Protein AF-A0A3A8WKF1-F1 (afdb_monomer_lite)

Structure (mmCIF, N/CA/C/O backbone):
data_AF-A0A3A8WKF1-F1
#
_entry.id   AF-A0A3A8WKF1-F1
#
loop_
_atom_site.group_PDB
_atom_site.id
_atom_site.type_symbol
_atom_site.label_atom_id
_atom_site.label_alt_id
_atom_site.label_comp_id
_atom_site.label_asym_id
_atom_site.label_entity_id
_atom_site.label_seq_id
_atom_site.pdbx_PDB_ins_code
_atom_site.Cartn_x
_atom_site.Cartn_y
_atom_site.Cartn_z
_atom_site.occupancy
_atom_site.B_iso_or_equiv
_atom_site.auth_seq_id
_atom_site.auth_comp_id
_atom_site.auth_asym_id
_atom_site.auth_atom_id
_atom_site.pdbx_PDB_model_num
ATOM 1 N N . MET A 1 1 ? 1.579 -0.088 7.117 1.00 52.94 1 MET A N 1
ATOM 2 C CA . MET A 1 1 ? 2.215 -1.428 7.096 1.00 52.94 1 MET A CA 1
ATOM 3 C C . MET A 1 1 ? 1.954 -2.276 8.344 1.00 52.94 1 MET A C 1
ATOM 5 O O . MET A 1 1 ? 1.573 -3.423 8.168 1.00 52.94 1 MET A O 1
ATOM 9 N N . GLN A 1 2 ? 2.142 -1.783 9.581 1.00 59.84 2 GLN A N 1
ATOM 10 C CA . GLN A 1 2 ? 2.034 -2.641 10.784 1.00 59.84 2 GLN A CA 1
ATOM 11 C C . GLN A 1 2 ? 0.601 -3.132 11.072 1.00 59.84 2 GLN A C 1
ATOM 13 O O . GLN A 1 2 ? 0.391 -4.339 11.152 1.00 59.84 2 GLN A O 1
ATOM 18 N N . PHE A 1 3 ? -0.402 -2.243 11.107 1.00 65.75 3 PHE A N 1
ATOM 19 C CA . PHE A 1 3 ? -1.800 -2.657 11.328 1.00 65.75 3 PHE A CA 1
ATOM 20 C C . PHE A 1 3 ? -2.337 -3.572 10.227 1.00 65.75 3 PHE A C 1
ATOM 22 O O . PHE A 1 3 ? -2.967 -4.582 10.516 1.00 65.75 3 PHE A O 1
ATOM 29 N N . GLN A 1 4 ? -2.023 -3.273 8.964 1.00 65.62 4 GLN A N 1
ATOM 30 C CA . GLN A 1 4 ? -2.450 -4.087 7.822 1.00 65.62 4 GLN A CA 1
ATOM 31 C C . GLN A 1 4 ? -1.959 -5.538 7.927 1.00 65.62 4 GLN A C 1
ATOM 33 O O . GLN A 1 4 ? -2.719 -6.452 7.626 1.00 65.62 4 GLN A O 1
ATOM 38 N N . ALA A 1 5 ? -0.720 -5.769 8.376 1.00 70.19 5 ALA A N 1
ATOM 39 C CA . ALA A 1 5 ? -0.186 -7.122 8.538 1.00 70.19 5 ALA A CA 1
ATOM 40 C C . ALA A 1 5 ? -0.919 -7.909 9.640 1.00 70.19 5 ALA A C 1
ATOM 42 O O . ALA A 1 5 ? -1.270 -9.068 9.428 1.00 70.19 5 ALA A O 1
ATOM 43 N N . VAL A 1 6 ? -1.195 -7.269 10.781 1.00 74.44 6 VAL A N 1
ATOM 44 C CA . VAL A 1 6 ? -1.929 -7.883 11.902 1.00 74.44 6 VAL A CA 1
ATOM 45 C C . VAL A 1 6 ? -3.372 -8.195 11.498 1.00 74.44 6 VAL A C 1
ATOM 47 O O . VAL A 1 6 ? -3.837 -9.316 11.683 1.00 74.44 6 VAL A O 1
ATOM 50 N N . ILE A 1 7 ? -4.057 -7.254 10.847 1.00 74.69 7 ILE A N 1
ATOM 51 C CA . ILE A 1 7 ? -5.434 -7.432 10.367 1.00 74.69 7 ILE A CA 1
ATOM 52 C C . ILE A 1 7 ? -5.514 -8.548 9.313 1.00 74.69 7 ILE A C 1
ATOM 54 O O . ILE A 1 7 ? -6.430 -9.365 9.352 1.00 74.69 7 ILE A O 1
ATOM 58 N N . LEU A 1 8 ? -4.530 -8.646 8.408 1.00 73.06 8 LEU A N 1
ATOM 59 C CA . LEU A 1 8 ? -4.456 -9.723 7.411 1.00 73.06 8 LEU A CA 1
ATOM 60 C C . LEU A 1 8 ? -4.362 -11.120 8.038 1.00 73.06 8 LEU A C 1
ATOM 62 O O . LEU A 1 8 ? -4.935 -12.067 7.491 1.00 73.06 8 LEU A O 1
ATOM 66 N N . LEU A 1 9 ? -3.665 -11.245 9.168 1.00 74.50 9 LEU A N 1
ATOM 67 C CA . LEU A 1 9 ? -3.592 -12.487 9.936 1.00 74.50 9 LEU A CA 1
ATOM 68 C C . LEU A 1 9 ? -4.922 -12.774 10.648 1.00 74.50 9 LEU A C 1
ATOM 70 O O . LEU A 1 9 ? -5.447 -13.878 10.530 1.00 74.50 9 LEU A O 1
ATOM 74 N N . LEU A 1 10 ? -5.496 -11.772 11.322 1.00 70.56 10 LEU A N 1
ATOM 75 C CA . LEU A 1 10 ? -6.734 -11.922 12.098 1.00 70.56 10 LEU A CA 1
ATOM 76 C C . LEU A 1 10 ? -7.966 -12.215 11.228 1.00 70.56 10 LEU A C 1
ATOM 78 O O . LEU A 1 10 ? -8.844 -12.955 11.658 1.00 70.56 10 LEU A O 1
ATOM 82 N N . MET A 1 11 ? -8.011 -11.721 9.985 1.00 74.62 11 MET A N 1
ATOM 83 C CA . MET A 1 11 ? -9.087 -12.010 9.023 1.00 74.62 11 MET A CA 1
ATOM 84 C C . MET A 1 11 ? -9.308 -13.502 8.734 1.00 74.62 11 MET A C 1
ATOM 86 O O . MET A 1 11 ? -10.388 -13.868 8.275 1.00 74.62 11 MET A O 1
ATOM 90 N N . HIS A 1 12 ? -8.290 -14.345 8.930 1.00 73.06 12 HIS A N 1
ATOM 91 C CA . HIS A 1 12 ? -8.357 -15.784 8.647 1.00 73.06 12 HIS A CA 1
ATOM 92 C C . HIS A 1 12 ? -8.718 -16.621 9.882 1.00 73.06 12 HIS A C 1
ATOM 94 O O . HIS A 1 12 ? -8.835 -17.839 9.771 1.00 73.06 12 HIS A O 1
ATOM 100 N N . ILE A 1 13 ? -8.875 -15.994 11.050 1.00 73.44 13 ILE A N 1
ATOM 101 C CA . ILE A 1 13 ? -9.319 -16.675 12.264 1.00 73.44 13 ILE A CA 1
ATOM 102 C C . ILE A 1 13 ? -10.851 -16.687 12.265 1.00 73.44 13 ILE A C 1
ATOM 104 O O . ILE A 1 13 ? -11.495 -15.638 12.186 1.00 73.44 13 ILE A O 1
ATOM 108 N N . ASP A 1 14 ? -11.437 -17.881 12.362 1.00 59.72 14 ASP A N 1
ATOM 109 C CA . ASP A 1 14 ? -12.887 -18.044 12.405 1.00 59.72 14 ASP A CA 1
ATOM 110 C C . ASP A 1 14 ? -13.483 -17.312 13.621 1.00 59.72 14 ASP A C 1
ATOM 112 O O . ASP A 1 14 ? -13.157 -17.610 14.769 1.00 59.72 14 ASP A O 1
ATOM 116 N N . ARG A 1 15 ? -14.397 -16.366 13.351 1.00 67.88 15 ARG A N 1
ATOM 117 C CA . ARG A 1 15 ? -15.179 -15.589 14.338 1.00 67.88 15 ARG A CA 1
ATOM 118 C C . ARG A 1 15 ? -14.370 -14.700 15.296 1.00 67.88 15 ARG A C 1
ATOM 120 O O . ARG A 1 15 ? -14.656 -14.649 16.490 1.00 67.88 15 ARG A O 1
ATOM 127 N N . VAL A 1 16 ? -13.410 -13.940 14.781 1.00 81.50 16 VAL A N 1
ATOM 128 C CA . VAL A 1 16 ? -12.814 -12.832 15.545 1.00 81.50 16 VAL A CA 1
ATOM 129 C C . VAL A 1 16 ? -13.826 -11.690 15.721 1.00 81.50 16 VAL A C 1
ATOM 131 O O . VAL A 1 16 ? -14.398 -11.219 14.738 1.00 81.50 16 VAL A O 1
ATOM 134 N N . SER A 1 17 ? -14.029 -11.243 16.966 1.00 85.00 17 SER A N 1
ATOM 135 C CA . SER A 1 17 ? -14.864 -10.076 17.281 1.00 85.00 17 SER A CA 1
ATOM 136 C C . SER A 1 17 ? -14.152 -8.761 16.968 1.00 85.00 17 SER A C 1
ATOM 138 O O . SER A 1 17 ? -12.920 -8.676 16.996 1.00 85.00 17 SER A O 1
ATOM 140 N 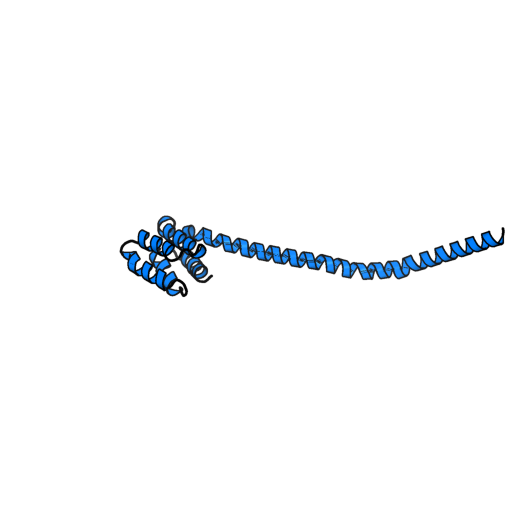N . GLN A 1 18 ? -14.934 -7.712 16.732 1.00 89.44 18 GLN A N 1
ATOM 141 C CA . GLN A 1 18 ? -14.433 -6.359 16.529 1.00 89.44 18 GLN A CA 1
ATOM 142 C C . GLN A 1 18 ? -13.556 -5.861 17.694 1.00 89.44 18 GLN A C 1
ATOM 144 O O . GLN A 1 18 ? -12.441 -5.388 17.471 1.00 89.44 18 GLN A O 1
ATOM 149 N N . GLU A 1 19 ? -13.999 -6.057 18.938 1.00 89.19 19 GLU A N 1
ATOM 150 C CA . GLU A 1 19 ? -13.237 -5.729 20.153 1.00 89.19 19 GLU A CA 1
ATOM 151 C C . GLU A 1 19 ? -11.876 -6.440 20.208 1.00 89.19 19 GLU A C 1
ATOM 153 O O . GLU A 1 19 ? -10.865 -5.863 20.617 1.00 89.19 19 GLU A O 1
ATOM 158 N N . THR A 1 20 ? -11.829 -7.701 19.763 1.00 88.44 20 THR A N 1
ATOM 159 C CA . THR A 1 20 ? -10.575 -8.456 19.705 1.00 88.44 20 THR A CA 1
ATOM 160 C C . THR A 1 20 ? -9.609 -7.755 18.757 1.00 88.44 20 THR A C 1
ATOM 162 O O . THR A 1 20 ? -8.492 -7.433 19.154 1.00 88.44 20 THR A O 1
ATOM 165 N N . ILE A 1 21 ? -10.033 -7.453 17.526 1.00 89.12 21 ILE A N 1
ATOM 166 C CA . ILE A 1 21 ? -9.179 -6.766 16.542 1.00 89.12 21 ILE A CA 1
ATOM 167 C C . ILE A 1 21 ? -8.702 -5.421 17.085 1.00 89.12 21 ILE A C 1
ATOM 169 O O . ILE A 1 21 ? -7.520 -5.112 16.951 1.00 89.12 21 ILE A O 1
ATOM 173 N N . LEU A 1 22 ? -9.578 -4.662 17.745 1.00 91.44 22 LEU A N 1
ATOM 174 C CA . LEU A 1 22 ? -9.233 -3.375 18.347 1.00 91.44 22 LEU A CA 1
ATOM 175 C C . LEU A 1 22 ? -8.129 -3.509 19.414 1.00 91.44 22 LEU A C 1
ATOM 177 O O . LEU A 1 22 ? -7.152 -2.760 19.392 1.00 91.44 22 LEU A O 1
ATOM 181 N N . ASN A 1 23 ? -8.219 -4.509 20.296 1.00 90.19 23 ASN A N 1
ATOM 182 C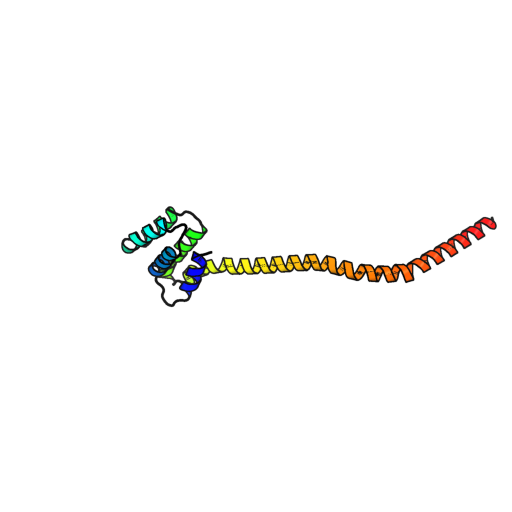 CA . ASN A 1 23 ? -7.180 -4.794 21.292 1.00 90.19 23 ASN A CA 1
ATOM 183 C C . ASN A 1 23 ? -5.845 -5.210 20.654 1.00 90.19 23 ASN A C 1
ATOM 185 O O . ASN A 1 23 ? -4.774 -4.782 21.092 1.00 90.19 23 ASN A O 1
ATOM 189 N N . TRP A 1 24 ? -5.891 -6.013 19.590 1.00 89.31 24 TRP A N 1
ATOM 190 C CA . TRP A 1 24 ? -4.696 -6.351 18.816 1.00 89.31 24 TRP A CA 1
ATOM 191 C C . TRP A 1 24 ? -4.103 -5.114 18.132 1.00 89.31 24 TRP A C 1
ATOM 193 O O . TRP A 1 24 ? -2.886 -4.940 18.129 1.00 89.31 24 TRP A O 1
ATOM 203 N N . MET A 1 25 ? -4.931 -4.213 17.602 1.00 89.56 25 MET A N 1
ATOM 204 C CA . MET A 1 25 ? -4.461 -2.938 17.061 1.00 89.56 25 MET A CA 1
ATOM 205 C C . MET A 1 25 ? -3.760 -2.107 18.138 1.00 89.56 25 MET A C 1
ATOM 207 O O . MET A 1 25 ? -2.666 -1.618 17.881 1.00 89.56 25 MET A O 1
ATOM 211 N N . LEU A 1 26 ? -4.310 -2.007 19.351 1.00 90.56 26 LEU A N 1
ATOM 212 C CA . LEU A 1 26 ? -3.651 -1.310 20.459 1.00 90.56 26 LEU A CA 1
ATOM 213 C C . LEU A 1 26 ? -2.281 -1.925 20.793 1.00 90.56 26 LEU A C 1
ATOM 215 O O . LEU A 1 26 ? -1.301 -1.195 20.906 1.00 90.56 26 LEU A O 1
ATOM 219 N N . MET A 1 27 ? -2.185 -3.257 20.875 1.00 86.62 27 MET A N 1
ATOM 220 C CA . MET A 1 27 ? -0.938 -3.964 21.212 1.00 86.62 27 MET A CA 1
ATOM 221 C C . MET A 1 27 ? 0.207 -3.689 20.224 1.00 86.62 27 MET A C 1
ATOM 223 O O . MET A 1 27 ? 1.370 -3.648 20.622 1.00 86.62 27 MET A O 1
ATOM 227 N N . PHE A 1 28 ? -0.110 -3.511 18.940 1.00 84.19 28 PHE A N 1
ATOM 228 C CA . PHE A 1 28 ? 0.880 -3.258 17.888 1.00 84.19 28 PHE A CA 1
ATOM 229 C C . PHE A 1 28 ? 0.976 -1.782 17.479 1.00 84.19 28 PHE A C 1
ATOM 231 O O . PHE A 1 28 ? 1.741 -1.446 16.571 1.00 84.19 28 PHE A O 1
ATOM 238 N N . SER A 1 29 ? 0.224 -0.892 18.128 1.00 86.62 29 SER A N 1
ATOM 239 C CA . SER A 1 29 ? 0.266 0.536 17.841 1.00 86.62 29 SER A CA 1
ATOM 240 C C . SER A 1 29 ? 1.482 1.196 18.480 1.00 86.62 29 SER A C 1
ATOM 242 O O . SER A 1 29 ? 1.797 0.961 19.640 1.00 86.62 29 SER A O 1
ATOM 244 N N . ARG A 1 30 ? 2.154 2.065 17.720 1.00 83.44 30 ARG A N 1
ATOM 245 C CA . ARG A 1 30 ? 3.171 2.997 18.244 1.00 83.44 30 ARG A CA 1
ATOM 246 C C . ARG A 1 30 ? 2.824 4.464 18.036 1.00 83.44 30 ARG A C 1
ATOM 248 O O . ARG A 1 30 ? 3.347 5.304 18.751 1.00 83.44 30 ARG A O 1
ATOM 255 N N . ILE A 1 31 ? 2.029 4.769 17.012 1.00 85.81 31 ILE A N 1
ATOM 256 C CA . ILE A 1 31 ? 1.717 6.149 16.612 1.00 85.81 31 ILE A CA 1
ATOM 257 C C . ILE A 1 31 ? 0.365 6.555 17.195 1.00 85.81 31 ILE A C 1
ATOM 259 O O . ILE A 1 31 ? 0.277 7.568 17.870 1.00 85.81 31 ILE A O 1
ATOM 263 N N . PHE A 1 32 ? -0.656 5.715 17.021 1.00 88.12 32 PHE A N 1
ATOM 264 C CA . PHE A 1 32 ? -2.024 5.975 17.481 1.00 88.12 32 PHE A CA 1
ATOM 265 C C . PHE A 1 32 ? -2.318 5.312 18.836 1.00 88.12 32 PHE A C 1
ATOM 267 O O . PHE A 1 32 ? -3.454 4.941 19.106 1.00 88.12 32 PHE A O 1
ATOM 274 N N . GLU A 1 33 ? -1.293 5.017 19.647 1.00 90.25 33 GLU A N 1
ATOM 275 C CA . GLU A 1 33 ? -1.461 4.243 20.889 1.00 90.25 33 GLU A CA 1
ATOM 276 C C . GLU A 1 33 ? -2.390 4.962 21.871 1.00 90.25 33 GLU A C 1
ATOM 278 O O . GLU A 1 33 ? -3.277 4.335 22.442 1.00 90.25 33 GLU A O 1
ATOM 283 N N . GLU A 1 34 ? -2.218 6.274 22.039 1.00 92.19 34 GLU A N 1
ATOM 284 C CA . GLU A 1 34 ? -3.023 7.076 22.963 1.0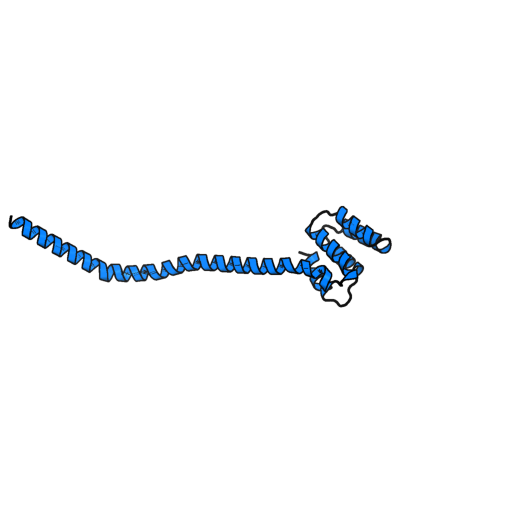0 92.19 34 GLU A CA 1
ATOM 285 C C . GLU A 1 34 ? -4.502 7.091 22.554 1.00 92.19 34 GLU A C 1
ATOM 287 O O . GLU A 1 34 ? -5.372 6.744 23.356 1.00 92.19 34 GLU A O 1
ATOM 292 N N . SER A 1 35 ? -4.774 7.396 21.286 1.00 92.31 35 SER A N 1
ATOM 293 C CA . SER A 1 35 ? -6.120 7.446 20.710 1.00 92.31 35 SER A CA 1
ATOM 294 C C . SER A 1 35 ? -6.797 6.067 20.742 1.00 92.31 35 SER A C 1
ATOM 296 O O . SER A 1 35 ? -7.940 5.944 21.185 1.00 92.31 35 SER A O 1
ATOM 298 N N . LEU A 1 36 ? -6.072 4.990 20.403 1.00 93.31 36 LEU A N 1
ATOM 299 C CA . LEU A 1 36 ? -6.578 3.614 20.518 1.00 93.31 36 LEU A CA 1
ATOM 300 C C . LEU A 1 36 ? -6.845 3.208 21.969 1.00 93.31 36 LEU A C 1
ATOM 302 O O . LEU A 1 36 ? -7.832 2.529 22.235 1.00 93.31 36 LEU A O 1
ATOM 306 N N . ARG A 1 37 ? -5.998 3.616 22.919 1.00 94.56 37 ARG A N 1
ATOM 307 C CA . ARG A 1 37 ? -6.181 3.301 24.341 1.00 94.56 37 ARG A CA 1
ATOM 308 C C . ARG A 1 37 ? -7.429 3.982 24.900 1.00 94.56 37 ARG A C 1
ATOM 310 O O . ARG A 1 37 ? -8.156 3.349 25.661 1.00 94.56 37 ARG A O 1
ATOM 317 N N . ARG A 1 38 ? -7.703 5.232 24.505 1.00 93.56 38 ARG A N 1
ATOM 318 C CA . ARG A 1 38 ? -8.968 5.915 24.829 1.00 93.56 38 ARG A CA 1
ATOM 319 C C . ARG A 1 38 ? -10.163 5.182 24.224 1.00 93.56 38 ARG A C 1
ATOM 321 O O . ARG A 1 38 ? -11.079 4.834 24.958 1.00 93.56 38 ARG A O 1
ATOM 328 N N . CYS A 1 39 ? -10.095 4.850 22.934 1.00 94.31 39 CYS A N 1
ATOM 329 C CA . CYS A 1 39 ? -11.150 4.105 22.249 1.00 94.31 39 CYS A CA 1
ATOM 330 C C . CYS A 1 39 ? -11.457 2.767 22.941 1.00 94.31 39 CYS A C 1
ATOM 332 O O . CYS A 1 39 ? -12.611 2.504 23.250 1.00 94.31 39 CYS A O 1
ATOM 334 N N . VAL A 1 40 ? -10.441 1.956 23.263 1.00 94.38 40 VAL A N 1
ATOM 335 C CA . VAL A 1 40 ? -10.609 0.664 23.961 1.00 94.38 40 VAL A CA 1
ATOM 336 C C . VAL A 1 40 ? -11.246 0.829 25.345 1.00 94.38 40 VAL A C 1
ATOM 338 O O . VAL A 1 40 ? -12.045 -0.013 25.743 1.00 94.38 40 VAL A O 1
ATOM 341 N N . ASN A 1 41 ? -10.925 1.901 26.074 1.00 94.25 41 ASN A N 1
ATOM 342 C CA . ASN A 1 41 ? -11.523 2.164 27.385 1.00 94.25 41 ASN A CA 1
ATOM 343 C C . ASN A 1 41 ? -13.008 2.550 27.292 1.00 94.25 41 ASN A C 1
ATOM 345 O O . ASN A 1 41 ? -13.792 2.140 28.147 1.00 94.25 41 ASN A O 1
ATOM 349 N N . ASP A 1 42 ? -13.388 3.315 26.267 1.00 93.25 42 ASP A N 1
ATOM 350 C CA . ASP A 1 42 ? -14.766 3.783 26.064 1.00 93.25 42 ASP A CA 1
ATOM 351 C C . ASP A 1 42 ? -15.636 2.760 25.308 1.00 93.25 42 ASP A C 1
ATOM 353 O O . ASP A 1 42 ? -16.866 2.802 25.385 1.00 93.25 42 ASP A O 1
ATOM 357 N N . TYR A 1 43 ? -15.002 1.802 24.625 1.00 93.12 43 TYR A N 1
ATOM 358 C CA . TYR A 1 43 ? -15.641 0.777 23.798 1.00 93.12 43 TYR A CA 1
ATOM 359 C C . TYR A 1 43 ? -16.760 -0.016 24.504 1.00 93.12 43 TYR A C 1
ATOM 361 O O . TYR A 1 43 ? -17.808 -0.214 23.889 1.00 93.12 43 TYR A O 1
ATOM 369 N N . PRO A 1 44 ? -16.622 -0.451 25.778 1.00 91.50 44 PRO A N 1
ATOM 370 C CA . PRO A 1 44 ? -17.676 -1.203 26.465 1.00 91.50 44 PRO A CA 1
ATOM 371 C C . PRO A 1 44 ? -18.931 -0.379 26.781 1.00 91.50 44 PRO A C 1
ATOM 373 O O . PRO A 1 44 ? -19.975 -0.960 27.073 1.00 91.50 44 PRO A O 1
ATOM 376 N N . MET A 1 45 ? -18.825 0.955 26.784 1.00 90.56 45 MET A N 1
ATOM 377 C CA . MET A 1 45 ? -19.945 1.856 27.073 1.00 90.56 45 MET A CA 1
ATOM 378 C C . MET A 1 45 ? -20.750 2.148 25.811 1.00 90.56 45 MET A C 1
ATOM 380 O O . MET A 1 45 ? -21.976 2.061 25.829 1.00 90.56 45 MET A O 1
ATOM 384 N N . ASP A 1 46 ? -20.053 2.491 24.727 1.00 90.94 46 ASP A N 1
ATOM 385 C CA . ASP A 1 46 ? -20.649 2.753 23.421 1.00 90.94 46 ASP A CA 1
ATOM 386 C C . ASP A 1 46 ? -19.615 2.497 22.316 1.00 90.94 46 ASP A C 1
ATOM 388 O O . ASP A 1 46 ? -18.736 3.322 22.057 1.00 90.94 46 ASP A O 1
ATOM 392 N N . ALA A 1 47 ? -19.717 1.331 21.676 1.00 89.94 47 ALA A N 1
ATOM 393 C CA . ALA A 1 47 ? -18.773 0.899 20.653 1.00 89.94 47 ALA A CA 1
ATOM 394 C C . ALA A 1 47 ? -18.818 1.776 19.392 1.00 89.94 47 ALA A C 1
ATOM 396 O O . ALA A 1 47 ? -17.771 2.027 18.801 1.00 89.94 47 ALA A O 1
ATOM 397 N N . GLU A 1 48 ? -19.999 2.247 18.978 1.00 90.06 48 GLU A N 1
ATOM 398 C CA . GLU A 1 48 ? -20.156 3.064 17.767 1.00 90.06 48 GLU A CA 1
ATOM 399 C C . GLU A 1 48 ? -19.556 4.454 18.009 1.00 90.06 48 GLU A C 1
ATOM 401 O O . GLU A 1 48 ? -18.617 4.855 17.320 1.00 90.06 48 GLU A O 1
ATOM 406 N N . ALA A 1 49 ? -19.956 5.116 19.101 1.00 91.50 49 ALA A N 1
ATOM 407 C CA . ALA A 1 49 ? -19.427 6.433 19.448 1.00 91.50 49 ALA A CA 1
ATOM 408 C C . ALA A 1 49 ? -17.928 6.422 19.803 1.00 91.50 49 ALA A C 1
ATOM 410 O O . ALA A 1 49 ? -17.248 7.442 19.660 1.00 91.50 49 ALA A O 1
ATOM 411 N N . ALA A 1 50 ? -17.386 5.316 20.324 1.00 93.50 50 ALA A N 1
ATOM 412 C CA . ALA A 1 50 ? -15.952 5.196 20.602 1.00 93.50 50 ALA A CA 1
ATOM 413 C C . ALA A 1 50 ? -15.111 5.129 19.316 1.00 93.50 50 ALA A C 1
ATOM 415 O O . ALA A 1 50 ? -13.999 5.659 19.285 1.00 93.50 50 ALA A O 1
ATOM 416 N N . LEU A 1 51 ? -15.619 4.491 18.260 1.00 92.81 51 LEU A N 1
ATOM 417 C CA . LEU A 1 51 ? -14.909 4.366 16.982 1.00 92.81 51 LEU A CA 1
ATOM 418 C C . LEU A 1 51 ? -15.051 5.619 16.127 1.00 92.81 51 LEU A C 1
ATOM 420 O O . LEU A 1 51 ? -14.071 6.024 15.507 1.00 92.81 51 LEU A O 1
ATOM 424 N N . ASP A 1 52 ? -16.221 6.257 16.148 1.00 93.06 52 ASP A N 1
ATOM 425 C CA . ASP A 1 52 ? -16.424 7.540 15.475 1.00 93.06 52 ASP A CA 1
ATOM 426 C C . ASP A 1 52 ? -15.473 8.596 16.051 1.00 93.06 52 ASP A C 1
ATOM 428 O O . ASP A 1 52 ? -14.723 9.232 15.311 1.00 93.06 52 ASP A O 1
ATOM 432 N N . ARG A 1 53 ? -15.379 8.686 17.386 1.00 93.44 53 ARG A N 1
ATOM 433 C CA . ARG A 1 53 ? -14.401 9.562 18.053 1.00 93.44 53 ARG A CA 1
ATOM 434 C C . ARG A 1 53 ? -12.955 9.210 17.720 1.00 93.44 53 ARG A C 1
ATOM 436 O O . ARG A 1 53 ? -12.138 10.107 17.567 1.00 93.44 53 ARG A O 1
ATOM 443 N N . LEU A 1 54 ? -12.624 7.926 17.568 1.00 93.94 54 LEU A N 1
ATOM 444 C CA . LEU A 1 54 ? -11.282 7.508 17.149 1.00 93.94 54 LEU A CA 1
ATOM 445 C C . LEU A 1 54 ? -10.940 8.002 15.733 1.00 93.94 54 LEU A C 1
ATOM 447 O O . LEU A 1 54 ? -9.787 8.338 15.467 1.00 93.94 54 LEU A O 1
ATOM 451 N N . MET A 1 55 ? -11.920 8.044 14.828 1.00 93.50 55 MET A N 1
ATOM 452 C CA . MET A 1 55 ? -11.746 8.586 13.477 1.00 93.50 55 MET A CA 1
ATOM 453 C C . MET A 1 55 ? -11.644 10.115 13.468 1.00 93.50 55 MET A C 1
ATOM 455 O O . MET A 1 55 ? -10.910 10.664 12.647 1.00 93.50 55 MET A O 1
ATOM 459 N N . GLU A 1 56 ? -12.354 10.795 14.370 1.00 93.12 56 GLU A N 1
ATOM 460 C CA . GLU A 1 56 ? -12.269 12.250 14.553 1.00 93.12 56 GLU A CA 1
ATOM 461 C C . GLU A 1 56 ? -10.929 12.682 15.166 1.00 93.12 56 GLU A C 1
ATOM 463 O O . GLU A 1 56 ? -10.320 13.643 14.693 1.00 93.12 56 GLU A O 1
ATOM 468 N N . ASP A 1 57 ? -10.455 11.952 16.181 1.00 92.19 57 ASP A N 1
ATOM 469 C CA . ASP A 1 57 ? -9.165 12.179 16.843 1.00 92.19 57 ASP A CA 1
ATOM 470 C C . ASP A 1 57 ? -7.991 11.983 15.868 1.00 92.19 57 ASP A C 1
ATOM 472 O O . ASP A 1 57 ? -6.991 12.698 15.941 1.00 92.19 57 ASP A O 1
ATOM 476 N N . GLU A 1 58 ? -8.110 11.022 14.945 1.00 91.06 58 GLU A N 1
ATOM 477 C CA . GLU A 1 58 ? -7.055 10.644 14.003 1.00 91.06 58 GLU A CA 1
ATOM 478 C C . GLU A 1 58 ? -7.550 10.702 12.545 1.00 91.06 58 GLU A C 1
ATOM 480 O O . GLU A 1 58 ? -7.837 9.662 11.939 1.00 91.06 58 GLU A O 1
ATOM 485 N N . PRO A 1 59 ? -7.584 11.896 11.914 1.00 87.44 59 PRO A N 1
ATOM 486 C CA . PRO A 1 59 ? -8.109 12.102 10.558 1.00 87.44 59 PRO A CA 1
ATOM 487 C C . PRO A 1 59 ? -7.143 11.633 9.450 1.00 87.44 59 PRO A C 1
ATOM 489 O O . PRO A 1 59 ? -7.093 12.192 8.351 1.00 87.44 59 PRO A O 1
ATOM 492 N N . PHE A 1 60 ? -6.321 10.621 9.728 1.00 87.19 60 PHE A N 1
ATOM 493 C CA . PHE A 1 60 ? -5.406 10.039 8.757 1.00 87.19 60 PHE A CA 1
ATOM 494 C C . PHE A 1 60 ? -6.134 8.987 7.920 1.00 87.19 60 PHE A C 1
ATOM 496 O O . PHE A 1 60 ? -6.376 7.874 8.379 1.00 87.19 60 PHE A O 1
ATOM 503 N N . GLU A 1 61 ? -6.417 9.315 6.660 1.00 83.31 61 GLU A N 1
ATOM 504 C CA . GLU A 1 61 ? -7.268 8.520 5.765 1.00 83.31 61 GLU A CA 1
ATOM 505 C C . GLU A 1 61 ? -6.962 7.000 5.739 1.00 83.31 61 GLU A C 1
ATOM 507 O O . GLU A 1 61 ? -7.899 6.205 5.851 1.00 83.31 61 GLU A O 1
ATOM 512 N N . PRO A 1 62 ? -5.697 6.528 5.676 1.00 83.00 62 PRO A N 1
ATOM 513 C CA . PRO A 1 62 ? -5.410 5.092 5.739 1.00 83.00 62 PRO A CA 1
ATOM 514 C C . PRO A 1 62 ? -5.788 4.422 7.068 1.00 83.00 62 PRO A C 1
ATOM 516 O O . PRO A 1 62 ? -6.080 3.228 7.081 1.00 83.00 62 PRO A O 1
ATOM 519 N N . PHE A 1 63 ? -5.745 5.155 8.182 1.00 87.06 63 PHE A N 1
ATOM 520 C CA . PHE A 1 63 ? -6.176 4.669 9.492 1.00 87.06 63 PHE A CA 1
ATOM 521 C C . PHE A 1 63 ? -7.701 4.689 9.599 1.00 87.06 63 PHE A C 1
ATOM 523 O O . PHE A 1 63 ? -8.291 3.670 9.947 1.00 87.06 63 PHE A O 1
ATOM 530 N N . THR A 1 64 ? -8.342 5.781 9.185 1.00 88.62 64 THR A N 1
ATOM 531 C CA . THR A 1 64 ? -9.804 5.909 9.154 1.00 88.62 64 THR A CA 1
ATOM 532 C C . THR A 1 64 ? -10.459 4.769 8.367 1.00 88.62 64 THR A C 1
ATOM 534 O O . THR A 1 64 ? -11.335 4.090 8.893 1.00 88.62 64 THR A O 1
ATOM 537 N N . ARG A 1 65 ? -9.944 4.431 7.175 1.00 87.12 65 ARG A N 1
ATOM 538 C CA . ARG A 1 65 ? -10.431 3.288 6.371 1.00 87.12 65 ARG A CA 1
ATOM 539 C C . ARG A 1 65 ? -10.338 1.939 7.095 1.00 87.12 65 ARG A C 1
ATOM 541 O O . ARG A 1 65 ? -11.154 1.042 6.865 1.00 87.12 65 ARG A O 1
ATOM 548 N N . ILE A 1 66 ? -9.328 1.758 7.949 1.00 88.62 66 ILE A N 1
ATOM 549 C CA . ILE A 1 66 ? -9.191 0.55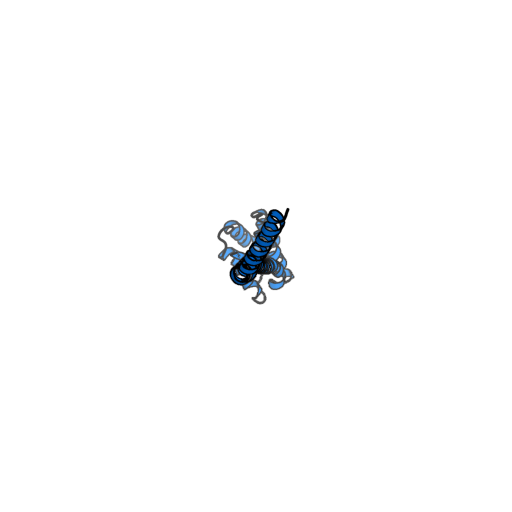0 8.775 1.00 88.62 66 ILE A CA 1
ATOM 550 C C . ILE A 1 66 ? -10.292 0.516 9.838 1.00 88.62 66 ILE A C 1
ATOM 552 O O . ILE A 1 66 ? -10.888 -0.541 10.038 1.00 88.62 66 ILE A O 1
ATOM 556 N N . ILE A 1 67 ? -10.575 1.645 10.491 1.00 90.81 67 ILE A N 1
ATOM 557 C CA . ILE A 1 67 ?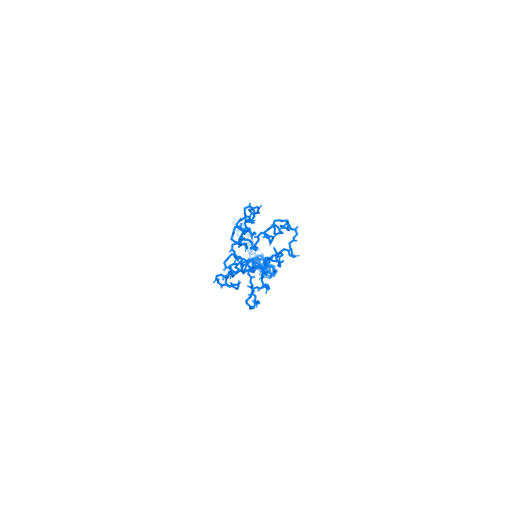 -11.624 1.747 11.514 1.00 90.81 67 ILE A CA 1
ATOM 558 C C . ILE A 1 67 ? -13.021 1.579 10.900 1.00 90.81 67 ILE A C 1
ATOM 560 O O . ILE A 1 67 ? -13.828 0.822 11.428 1.00 90.81 67 ILE A O 1
ATOM 564 N N . GLU A 1 68 ? -13.281 2.144 9.723 1.00 89.38 68 GLU A N 1
ATOM 565 C CA . GLU A 1 68 ? -14.520 1.902 8.968 1.00 89.38 68 GLU A CA 1
ATOM 566 C C . GLU A 1 68 ? -14.706 0.414 8.637 1.00 89.38 68 GLU A C 1
ATOM 568 O O . GLU A 1 68 ? -15.780 -0.160 8.826 1.00 89.38 68 GLU A O 1
ATOM 573 N N . SER A 1 69 ? -13.632 -0.248 8.193 1.00 88.81 69 SER A N 1
ATOM 574 C CA . SER A 1 69 ? -13.645 -1.697 7.956 1.00 88.81 69 SER A CA 1
ATOM 575 C C . SER A 1 69 ? -13.889 -2.474 9.257 1.00 88.81 69 SER A C 1
ATOM 577 O O . SER A 1 69 ? -14.572 -3.496 9.253 1.00 88.81 69 SER A O 1
ATOM 579 N N . LEU A 1 70 ? -13.373 -1.983 10.385 1.00 89.94 70 LEU A N 1
ATOM 580 C CA . LEU A 1 70 ? -13.591 -2.570 11.702 1.00 89.94 70 LEU A CA 1
ATOM 581 C C . LEU A 1 70 ? -15.061 -2.457 12.140 1.00 89.94 70 LEU A C 1
ATOM 583 O O . LEU A 1 70 ? -15.606 -3.445 12.619 1.00 89.94 70 LEU A O 1
ATOM 587 N N . ILE A 1 71 ? -15.731 -1.326 11.899 1.00 89.75 71 ILE A N 1
ATOM 588 C CA . ILE A 1 71 ? -17.172 -1.138 12.172 1.00 89.75 71 ILE A CA 1
ATOM 589 C C . ILE A 1 71 ? -18.027 -2.132 11.366 1.00 89.75 71 ILE A C 1
ATOM 591 O O . ILE A 1 71 ? -19.021 -2.673 11.852 1.00 89.75 71 ILE A O 1
ATOM 595 N N . MET A 1 72 ? -17.633 -2.430 10.126 1.00 87.00 72 MET A N 1
ATOM 596 C CA . MET A 1 72 ? -18.344 -3.401 9.285 1.00 87.00 72 MET A CA 1
ATOM 597 C C . MET A 1 72 ? -18.110 -4.859 9.719 1.00 87.00 72 MET A C 1
ATOM 599 O O . MET A 1 72 ? -18.880 -5.745 9.332 1.00 87.00 72 MET A O 1
ATOM 603 N N . CYS A 1 73 ? -17.074 -5.126 10.524 1.00 86.88 73 CYS A N 1
ATOM 604 C CA . CYS A 1 73 ? -16.654 -6.468 10.933 1.00 86.88 73 CYS A CA 1
ATOM 605 C C . CYS A 1 73 ? -17.773 -7.252 11.629 1.00 86.88 73 CYS A C 1
ATOM 607 O O . CYS A 1 73 ? -18.010 -8.405 11.268 1.00 86.88 73 CYS A O 1
ATOM 609 N N . ASP A 1 74 ? -18.517 -6.625 12.542 1.00 81.50 74 ASP A N 1
ATOM 610 C CA . ASP A 1 74 ? -19.603 -7.291 13.274 1.00 81.50 74 ASP A CA 1
ATOM 611 C C . ASP A 1 74 ? -20.795 -7.666 12.376 1.00 81.50 74 ASP A C 1
ATOM 613 O O . ASP A 1 74 ? -21.508 -8.633 12.648 1.00 81.50 74 ASP A O 1
ATOM 617 N N . ARG A 1 75 ? -21.000 -6.949 11.261 1.00 82.94 75 ARG A N 1
ATOM 618 C CA . ARG A 1 75 ? -22.124 -7.189 10.337 1.00 82.94 75 ARG A CA 1
ATOM 619 C C . ARG A 1 75 ? -21.818 -8.255 9.290 1.00 82.94 75 ARG A C 1
ATOM 621 O O . ARG A 1 75 ? -22.675 -9.081 8.985 1.00 82.94 75 ARG A O 1
ATOM 628 N N . VAL A 1 76 ? -20.625 -8.212 8.690 1.00 83.31 76 VAL A N 1
ATOM 629 C CA . VAL A 1 76 ? -20.275 -9.057 7.527 1.00 83.31 76 VAL A CA 1
ATOM 630 C C . VAL A 1 76 ? -19.151 -10.062 7.799 1.00 83.31 76 VAL A C 1
ATOM 632 O O . VAL A 1 76 ? -18.862 -10.899 6.939 1.00 83.31 76 VAL A O 1
ATOM 635 N N . GLY A 1 77 ? -18.542 -10.006 8.985 1.00 82.94 77 GLY A N 1
ATOM 636 C CA . GLY A 1 77 ? -17.371 -10.783 9.379 1.00 82.94 77 GLY A CA 1
ATOM 637 C C . GLY A 1 77 ? -16.054 -10.164 8.900 1.00 82.94 77 GLY A C 1
ATOM 638 O O . GLY A 1 77 ? -15.989 -9.550 7.831 1.00 82.94 77 GLY A O 1
ATOM 639 N N . ALA A 1 78 ? -14.979 -10.388 9.666 1.00 84.25 78 ALA A N 1
ATOM 640 C CA . ALA A 1 78 ? -13.652 -9.813 9.420 1.00 84.25 78 ALA A CA 1
ATOM 641 C C . ALA A 1 78 ? -13.152 -10.029 7.980 1.00 84.25 78 ALA A C 1
ATOM 643 O O . ALA A 1 78 ? -12.690 -9.091 7.334 1.00 84.25 78 ALA A O 1
ATOM 644 N N . LEU A 1 79 ? -13.304 -11.242 7.437 1.00 80.44 79 LEU A N 1
ATOM 645 C CA . LEU A 1 79 ? -12.834 -11.580 6.091 1.00 80.44 79 LEU A CA 1
ATOM 646 C C . LEU A 1 79 ? -13.463 -10.708 4.991 1.00 80.44 79 LEU A C 1
ATOM 648 O O . LEU A 1 79 ? -12.782 -10.331 4.038 1.00 80.44 79 LEU A O 1
ATOM 652 N N . ARG A 1 80 ? -14.762 -10.402 5.101 1.00 80.19 80 ARG A N 1
ATOM 653 C CA . ARG A 1 80 ? -15.465 -9.567 4.115 1.00 80.19 80 ARG A CA 1
ATOM 654 C C . ARG A 1 80 ? -15.233 -8.087 4.381 1.00 80.19 80 ARG A C 1
ATOM 656 O O . ARG A 1 80 ? -15.001 -7.346 3.433 1.00 80.19 80 ARG A O 1
ATOM 663 N N . ALA A 1 81 ? -15.251 -7.684 5.649 1.00 84.62 81 ALA A N 1
ATOM 664 C CA . ALA A 1 81 ? -15.115 -6.290 6.050 1.00 84.62 81 ALA A CA 1
ATOM 665 C C . ALA A 1 81 ? -13.748 -5.705 5.661 1.00 84.62 81 ALA A C 1
ATOM 667 O O . ALA A 1 81 ? -13.666 -4.620 5.099 1.00 84.62 81 ALA A O 1
ATOM 668 N N . PHE A 1 82 ? -12.677 -6.473 5.858 1.00 82.12 82 PHE A N 1
ATOM 669 C CA . PHE A 1 82 ? -11.311 -6.057 5.540 1.00 82.12 82 PHE A CA 1
ATOM 670 C C . PHE A 1 82 ? -10.835 -6.522 4.148 1.00 82.12 82 PHE A C 1
ATOM 672 O O . PHE A 1 82 ? -9.685 -6.287 3.769 1.00 82.12 82 PHE A O 1
ATOM 679 N N . GLY A 1 83 ? -11.706 -7.150 3.347 1.00 75.00 83 GLY A N 1
ATOM 680 C CA . GLY A 1 83 ? -11.374 -7.637 2.003 1.00 75.00 83 GLY A CA 1
ATOM 681 C C . GLY A 1 83 ? -10.934 -6.528 1.037 1.00 75.00 83 GLY A C 1
ATOM 682 O O . GLY A 1 83 ? -10.053 -6.757 0.208 1.00 75.00 83 GLY A O 1
ATOM 683 N N . GLY A 1 84 ? -11.474 -5.312 1.192 1.00 67.56 84 GLY A N 1
ATOM 684 C CA . GLY A 1 84 ? -11.103 -4.136 0.394 1.00 67.56 84 GLY A CA 1
ATOM 685 C C . GLY A 1 84 ? -9.662 -3.663 0.620 1.00 67.56 84 GLY A C 1
ATOM 686 O O . GLY A 1 84 ? -8.990 -3.283 -0.335 1.00 67.56 84 GLY A O 1
ATOM 687 N N . LEU A 1 85 ? -9.128 -3.806 1.842 1.00 66.69 85 LEU A N 1
ATOM 688 C CA . LEU A 1 85 ? -7.727 -3.473 2.158 1.00 66.69 85 LEU A CA 1
ATOM 689 C C . LEU A 1 85 ? -6.719 -4.356 1.401 1.00 66.69 85 LEU A C 1
ATOM 691 O O . LEU A 1 85 ? -5.544 -4.013 1.285 1.00 66.69 85 LEU A O 1
ATOM 695 N N . LYS A 1 86 ? -7.157 -5.514 0.891 1.00 56.41 86 LYS A N 1
ATOM 696 C CA . LYS A 1 86 ? -6.323 -6.444 0.117 1.00 56.41 86 LYS A CA 1
ATOM 697 C C . LYS A 1 86 ? -6.062 -5.938 -1.308 1.00 56.41 86 LYS A C 1
ATOM 699 O O . LYS A 1 86 ? -5.057 -6.335 -1.901 1.00 56.41 86 LYS A O 1
ATOM 704 N N . SER A 1 87 ? -6.928 -5.066 -1.836 1.00 54.53 87 SER A N 1
ATOM 705 C CA . SER A 1 87 ? -6.858 -4.571 -3.218 1.00 54.53 87 SER A CA 1
ATOM 706 C C . SER A 1 87 ? -5.618 -3.708 -3.478 1.00 54.53 87 SER A C 1
ATOM 708 O O . SER A 1 87 ? -5.038 -3.794 -4.557 1.00 54.53 87 SER A O 1
ATOM 710 N N . ASP A 1 88 ? -5.121 -2.986 -2.469 1.00 55.28 88 ASP A N 1
ATOM 711 C CA . ASP A 1 88 ? -3.887 -2.192 -2.586 1.00 55.28 88 ASP A CA 1
ATOM 712 C C . ASP A 1 88 ? -2.640 -3.070 -2.803 1.00 55.28 88 ASP A C 1
ATOM 714 O O . ASP A 1 88 ? -1.662 -2.653 -3.426 1.00 55.28 88 ASP A O 1
ATOM 718 N N . ARG A 1 89 ? -2.660 -4.323 -2.325 1.00 56.09 89 ARG A N 1
ATOM 719 C CA . ARG A 1 89 ? -1.512 -5.236 -2.437 1.00 56.09 89 ARG A CA 1
ATOM 720 C C . ARG A 1 89 ? -1.380 -5.854 -3.827 1.00 56.09 89 ARG A C 1
ATOM 722 O O . ARG A 1 89 ? -0.256 -6.127 -4.245 1.00 56.09 89 ARG A O 1
ATOM 729 N N . ILE A 1 90 ? -2.498 -6.102 -4.511 1.00 57.47 90 ILE A N 1
ATOM 730 C CA . ILE A 1 90 ? -2.488 -6.659 -5.873 1.00 57.47 90 ILE A CA 1
ATOM 731 C C . ILE A 1 90 ? -1.955 -5.603 -6.843 1.00 57.47 90 ILE A C 1
ATOM 733 O O . ILE A 1 90 ? -1.002 -5.895 -7.560 1.00 57.47 90 ILE A O 1
ATOM 737 N N . ASN A 1 91 ? -2.442 -4.363 -6.746 1.00 56.31 91 ASN A N 1
ATOM 738 C CA . ASN A 1 91 ? -1.952 -3.249 -7.561 1.00 56.31 91 ASN A CA 1
ATOM 739 C C . ASN A 1 91 ? -0.446 -3.015 -7.368 1.00 56.31 91 ASN A C 1
ATOM 741 O O . ASN A 1 91 ? 0.281 -2.934 -8.346 1.00 56.31 91 ASN A O 1
ATOM 745 N N . TYR A 1 92 ? 0.070 -3.047 -6.132 1.00 59.91 92 TYR A N 1
ATOM 746 C CA . TYR A 1 92 ? 1.514 -2.891 -5.903 1.00 59.91 92 TYR A CA 1
ATOM 747 C C . TYR A 1 92 ? 2.351 -4.025 -6.526 1.00 59.91 92 TYR A C 1
ATOM 749 O O . TYR A 1 92 ? 3.467 -3.804 -6.994 1.00 59.91 92 TYR A O 1
ATOM 757 N N . GLN A 1 93 ? 1.845 -5.264 -6.534 1.00 64.06 93 GLN A N 1
ATOM 758 C CA . GLN A 1 93 ? 2.531 -6.375 -7.203 1.00 64.06 93 GLN A CA 1
ATOM 759 C C . GLN A 1 93 ? 2.487 -6.248 -8.728 1.00 64.06 93 GLN A C 1
ATOM 761 O O . GLN A 1 93 ? 3.460 -6.621 -9.384 1.00 64.06 93 GLN A O 1
ATOM 766 N N . GLU A 1 94 ? 1.389 -5.738 -9.279 1.00 67.75 94 GLU A N 1
ATOM 767 C CA . GLU A 1 94 ? 1.247 -5.458 -10.708 1.00 67.75 94 GLU A CA 1
ATOM 768 C C . GLU A 1 94 ? 2.133 -4.287 -11.143 1.00 67.75 94 GLU A C 1
ATOM 770 O O . GLU A 1 94 ? 2.874 -4.438 -12.111 1.00 67.75 94 GLU A O 1
ATOM 775 N N . ASP A 1 95 ? 2.200 -3.207 -10.363 1.00 72.44 95 ASP A N 1
ATOM 776 C CA . ASP A 1 95 ? 3.102 -2.075 -10.596 1.00 72.44 95 ASP A CA 1
ATOM 777 C C . ASP A 1 95 ? 4.568 -2.526 -10.633 1.00 72.44 95 ASP A C 1
ATOM 779 O O . ASP A 1 95 ? 5.320 -2.152 -11.531 1.00 72.44 95 ASP A O 1
ATOM 783 N N . ARG A 1 96 ? 4.983 -3.407 -9.708 1.00 70.50 96 ARG A N 1
ATOM 784 C CA . ARG A 1 96 ? 6.349 -3.966 -9.705 1.00 70.50 96 ARG A CA 1
ATOM 785 C C . ARG A 1 96 ? 6.630 -4.882 -10.895 1.00 70.50 96 ARG A C 1
ATOM 787 O O . ARG A 1 96 ? 7.778 -4.966 -11.333 1.00 70.50 96 ARG A O 1
ATOM 794 N N . LYS A 1 97 ? 5.623 -5.600 -11.403 1.00 79.06 97 LYS A N 1
ATOM 795 C CA . LYS A 1 97 ? 5.762 -6.409 -12.625 1.00 79.06 97 LYS A CA 1
ATOM 796 C C . LYS A 1 97 ? 5.895 -5.512 -13.850 1.00 79.06 97 LYS A C 1
ATOM 798 O O . LYS A 1 97 ? 6.817 -5.721 -14.629 1.00 79.06 97 LYS A O 1
ATOM 803 N N . LEU A 1 98 ? 5.056 -4.484 -13.952 1.00 75.50 98 LEU A N 1
ATOM 804 C CA . LEU A 1 98 ? 5.093 -3.496 -15.026 1.00 75.50 98 LEU A CA 1
ATOM 805 C C . LEU A 1 98 ? 6.434 -2.747 -15.050 1.00 75.50 98 LEU A C 1
ATOM 807 O O . LEU A 1 98 ? 7.062 -2.612 -16.095 1.00 75.50 98 LEU A O 1
ATOM 811 N N . GLU A 1 99 ? 6.926 -2.315 -13.886 1.00 75.31 99 GLU A N 1
ATOM 812 C CA . GLU A 1 99 ? 8.227 -1.654 -13.757 1.00 75.31 99 GLU A CA 1
ATOM 813 C C . GLU A 1 99 ? 9.371 -2.579 -14.206 1.00 75.31 99 GLU A C 1
ATOM 815 O O . GLU A 1 99 ? 10.276 -2.152 -14.926 1.00 75.31 99 GLU A O 1
ATOM 820 N N . ASN A 1 100 ? 9.310 -3.866 -13.843 1.00 77.75 100 ASN A N 1
ATOM 821 C CA . ASN A 1 100 ? 10.272 -4.865 -14.306 1.00 77.75 100 ASN A CA 1
ATOM 822 C C . ASN A 1 100 ? 10.211 -5.079 -15.825 1.00 77.75 100 ASN A C 1
ATOM 824 O O . ASN A 1 100 ? 11.264 -5.138 -16.456 1.00 77.75 100 ASN A O 1
ATOM 828 N N . GLU A 1 101 ? 9.021 -5.164 -16.420 1.00 82.62 101 GLU A N 1
ATOM 829 C CA . GLU A 1 101 ? 8.850 -5.299 -17.872 1.00 82.62 101 GLU A CA 1
ATOM 830 C C . GLU A 1 101 ? 9.420 -4.083 -18.618 1.00 82.62 101 GLU A C 1
ATOM 832 O O . GLU A 1 101 ? 10.233 -4.248 -19.528 1.00 82.62 101 GLU A O 1
ATOM 837 N N . ILE A 1 102 ? 9.128 -2.863 -18.153 1.00 80.12 102 ILE A N 1
ATOM 838 C CA . ILE A 1 102 ? 9.671 -1.616 -18.718 1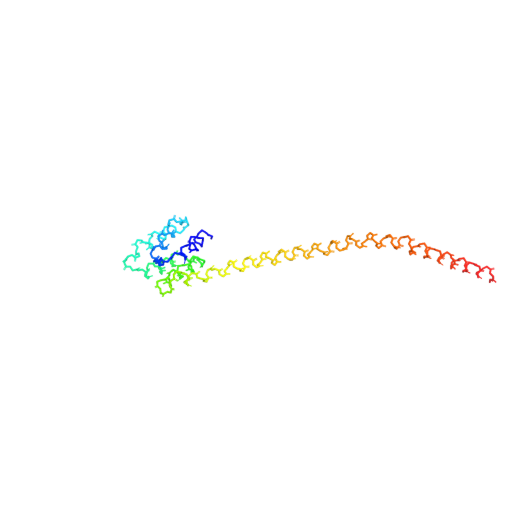.00 80.12 102 ILE A CA 1
ATOM 839 C C . ILE A 1 102 ? 11.206 -1.572 -18.608 1.00 80.12 102 ILE A C 1
ATOM 841 O O . ILE A 1 102 ? 11.899 -1.109 -19.520 1.00 80.12 102 ILE A O 1
ATOM 845 N N . MET A 1 103 ? 11.774 -2.031 -17.487 1.00 72.12 103 MET A N 1
ATOM 846 C CA . MET A 1 103 ? 13.229 -2.098 -17.308 1.00 72.12 103 MET A CA 1
ATOM 847 C C . MET A 1 103 ? 13.892 -3.119 -18.240 1.00 72.12 103 MET A C 1
ATOM 849 O O . MET A 1 103 ? 15.009 -2.876 -18.708 1.00 72.12 103 MET A O 1
ATOM 853 N N . VAL A 1 104 ? 13.230 -4.246 -18.510 1.00 76.75 104 VAL A N 1
ATOM 854 C CA . VAL A 1 104 ? 13.708 -5.276 -19.443 1.00 76.75 104 VAL A CA 1
ATOM 855 C C . VAL A 1 104 ? 13.642 -4.767 -20.882 1.00 76.75 104 VAL A C 1
ATOM 857 O O . VAL A 1 104 ? 14.650 -4.832 -21.587 1.00 76.75 104 VAL A O 1
ATOM 860 N N . GLU A 1 105 ? 12.524 -4.166 -21.288 1.00 76.38 105 GLU A N 1
ATOM 861 C CA . GLU A 1 105 ? 12.319 -3.632 -22.640 1.00 76.38 105 GLU A CA 1
ATOM 862 C C . GLU A 1 105 ? 13.366 -2.561 -22.997 1.00 76.38 105 GLU A C 1
ATOM 864 O O . GLU A 1 105 ? 13.987 -2.597 -24.065 1.00 76.38 105 GLU A O 1
ATOM 869 N N . LYS A 1 106 ? 13.676 -1.657 -22.056 1.00 72.06 106 LYS A N 1
ATOM 870 C CA . LYS A 1 106 ? 14.728 -0.638 -22.238 1.00 72.06 106 LYS A CA 1
ATOM 871 C C . LYS A 1 106 ? 16.123 -1.237 -22.448 1.00 72.06 106 LYS A C 1
ATOM 873 O O . LYS A 1 106 ? 16.943 -0.651 -23.154 1.00 72.06 106 LYS A O 1
ATOM 878 N N . ARG A 1 107 ? 16.418 -2.391 -21.841 1.00 70.00 107 ARG A N 1
ATOM 879 C CA . ARG A 1 107 ? 17.708 -3.090 -21.995 1.00 70.00 107 ARG A CA 1
ATOM 880 C C . ARG A 1 107 ? 17.760 -3.938 -23.266 1.00 70.00 107 ARG A C 1
ATOM 882 O O . ARG A 1 107 ? 18.840 -4.119 -23.830 1.00 70.00 107 ARG A O 1
ATOM 889 N N . GLU A 1 108 ? 16.614 -4.408 -23.747 1.00 69.12 108 GLU A N 1
ATOM 890 C CA . GLU A 1 108 ? 16.507 -5.212 -24.964 1.00 69.12 108 GLU A CA 1
ATOM 891 C C . GLU A 1 108 ? 16.903 -4.417 -26.219 1.00 69.12 108 GLU A C 1
ATOM 893 O O . GLU A 1 108 ? 17.638 -4.923 -27.070 1.00 69.12 108 GLU A O 1
ATOM 898 N N . ALA A 1 109 ? 16.505 -3.143 -26.305 1.00 70.56 109 ALA A N 1
ATOM 899 C CA . ALA A 1 109 ? 16.878 -2.267 -27.419 1.00 70.56 109 ALA A CA 1
ATOM 900 C C . ALA A 1 109 ? 18.404 -2.074 -27.536 1.00 70.56 109 ALA A C 1
ATOM 902 O O . ALA A 1 109 ? 18.968 -2.146 -28.630 1.00 70.56 109 ALA A O 1
ATOM 903 N N . ILE A 1 110 ? 19.088 -1.898 -26.400 1.00 72.19 110 ILE A N 1
ATOM 904 C CA . ILE A 1 110 ? 20.548 -1.724 -26.343 1.00 72.19 110 ILE A CA 1
ATOM 905 C C . ILE A 1 110 ? 21.264 -3.027 -26.730 1.00 72.19 110 ILE A C 1
ATOM 907 O O . ILE A 1 110 ? 22.249 -3.002 -27.468 1.00 72.19 110 ILE A O 1
ATOM 911 N N . SER A 1 111 ? 20.747 -4.175 -26.280 1.00 69.56 111 SER A N 1
ATOM 912 C CA . SER A 1 111 ? 21.297 -5.497 -26.604 1.00 69.56 111 SER A CA 1
ATOM 913 C C . SER A 1 111 ? 21.187 -5.830 -28.093 1.00 69.56 111 SER A C 1
ATOM 915 O O . SER A 1 111 ? 22.166 -6.287 -28.686 1.00 69.56 111 SER A O 1
ATOM 917 N N . LYS A 1 112 ? 20.038 -5.547 -28.722 1.00 76.12 112 LYS A N 1
ATOM 918 C CA . LYS A 1 112 ? 19.851 -5.761 -30.166 1.00 76.12 112 LYS A CA 1
ATOM 919 C C . LYS A 1 112 ? 20.861 -4.950 -30.977 1.00 76.12 112 LYS A C 1
ATOM 921 O O . LYS A 1 112 ? 21.506 -5.496 -31.867 1.00 76.12 112 LYS A O 1
ATOM 926 N N . PHE A 1 113 ? 21.074 -3.682 -30.634 1.00 77.00 113 PHE A N 1
ATOM 927 C CA . PHE A 1 113 ? 22.056 -2.853 -31.335 1.00 77.00 113 PHE A CA 1
ATOM 928 C C . PHE A 1 113 ? 23.491 -3.394 -31.189 1.00 77.00 113 PHE A C 1
ATOM 930 O O . PHE A 1 113 ? 24.210 -3.515 -32.179 1.00 77.00 113 PHE A O 1
ATOM 937 N N . LEU A 1 114 ? 23.885 -3.810 -29.982 1.00 82.25 114 LEU A N 1
ATOM 938 C CA . LEU A 1 114 ? 25.226 -4.340 -29.698 1.00 82.25 114 LEU A CA 1
ATOM 939 C C . LEU A 1 114 ? 25.581 -5.613 -30.484 1.00 82.25 114 LEU A C 1
ATOM 941 O O . LEU A 1 114 ? 26.748 -5.810 -30.812 1.00 82.25 114 LEU A O 1
ATOM 945 N N . VAL A 1 115 ? 24.602 -6.466 -30.800 1.00 78.50 115 VAL A N 1
ATOM 946 C CA . VAL A 1 115 ? 24.831 -7.713 -31.555 1.00 78.50 115 VAL A CA 1
ATOM 947 C C . VAL A 1 115 ? 24.855 -7.469 -33.067 1.00 78.50 115 VAL A C 1
ATOM 949 O O . VAL A 1 115 ? 25.664 -8.069 -33.776 1.00 78.50 115 VAL A O 1
ATOM 952 N N . PHE A 1 116 ? 24.011 -6.571 -33.580 1.00 84.38 116 PHE A N 1
ATOM 953 C CA . PHE A 1 116 ? 23.920 -6.318 -35.022 1.00 84.38 116 PHE A CA 1
ATOM 954 C C . PHE A 1 116 ? 25.059 -5.450 -35.569 1.00 84.38 116 PHE A C 1
ATOM 956 O O . PHE A 1 116 ? 25.478 -5.655 -36.708 1.00 84.38 116 PHE A O 1
ATOM 963 N N . VAL A 1 117 ? 25.594 -4.521 -34.773 1.00 90.06 117 VAL A N 1
ATOM 964 C CA . VAL A 1 117 ? 26.691 -3.628 -35.186 1.00 90.06 117 VAL A CA 1
ATOM 965 C C . VAL A 1 117 ? 27.953 -4.375 -35.647 1.00 90.06 117 VAL A C 1
ATOM 967 O O . VAL A 1 117 ? 28.394 -4.114 -36.767 1.00 90.06 117 VAL A O 1
ATOM 970 N N . PRO A 1 118 ? 28.548 -5.307 -34.874 1.00 87.94 118 PRO A N 1
ATOM 971 C CA . PRO A 1 118 ? 29.763 -5.999 -35.306 1.00 87.94 118 PRO A CA 1
ATOM 972 C C . PRO A 1 118 ? 29.520 -6.897 -36.524 1.00 87.94 118 PRO A C 1
ATOM 974 O O . PRO A 1 118 ? 30.379 -6.983 -37.399 1.00 87.94 118 PRO A O 1
ATOM 977 N N . LEU A 1 119 ? 28.338 -7.514 -36.631 1.00 87.88 119 LEU A N 1
ATOM 978 C CA . LEU A 1 119 ? 27.970 -8.330 -37.788 1.00 87.88 119 LEU A CA 1
ATOM 979 C C . LEU A 1 119 ? 27.910 -7.485 -39.070 1.00 87.88 119 LEU A C 1
ATOM 981 O O . LEU A 1 119 ? 28.532 -7.836 -40.073 1.00 87.88 119 LEU A O 1
ATOM 985 N N . PHE A 1 120 ? 27.216 -6.344 -39.025 1.00 88.25 120 PHE A N 1
ATOM 986 C CA . PHE A 1 120 ? 27.164 -5.408 -40.150 1.00 88.25 120 PHE A CA 1
ATOM 987 C C . PHE A 1 120 ? 28.541 -4.829 -40.481 1.00 88.25 120 PHE A C 1
ATOM 989 O O . PHE A 1 120 ? 28.874 -4.705 -41.657 1.00 88.25 120 PHE A O 1
ATOM 996 N N . ALA A 1 121 ? 29.358 -4.518 -39.472 1.00 90.38 121 ALA A N 1
ATOM 997 C CA . ALA A 1 121 ? 30.700 -3.982 -39.671 1.00 90.38 121 ALA A CA 1
ATOM 998 C C . ALA A 1 121 ? 31.603 -4.950 -40.452 1.00 90.38 121 ALA A C 1
ATOM 1000 O O . ALA A 1 121 ? 32.305 -4.520 -41.365 1.00 90.38 121 ALA A O 1
ATOM 1001 N N . VAL A 1 122 ? 31.552 -6.253 -40.150 1.00 91.31 122 VAL A N 1
ATOM 1002 C CA . VAL A 1 122 ? 32.334 -7.270 -40.874 1.00 91.31 122 VAL A CA 1
ATOM 1003 C C . VAL A 1 122 ? 31.849 -7.416 -42.317 1.00 91.31 122 VAL A C 1
ATOM 1005 O O . VAL A 1 122 ? 32.664 -7.422 -43.239 1.00 91.31 122 VAL A O 1
ATOM 1008 N N . VAL A 1 123 ? 30.532 -7.480 -42.535 1.00 90.62 123 VAL A N 1
ATOM 1009 C CA . VAL A 1 123 ? 29.953 -7.626 -43.881 1.00 90.62 123 VAL A CA 1
ATOM 1010 C C . VAL A 1 123 ? 30.254 -6.403 -44.749 1.00 90.62 123 VAL A C 1
ATOM 1012 O O . VAL A 1 123 ? 30.751 -6.538 -45.865 1.00 90.62 123 VAL A O 1
ATOM 1015 N N . VAL A 1 124 ? 29.992 -5.197 -44.244 1.00 90.81 124 VAL A N 1
ATOM 1016 C CA . VAL A 1 124 ? 30.208 -3.961 -45.005 1.00 90.81 124 VAL A CA 1
ATOM 1017 C C . VAL A 1 124 ? 31.699 -3.701 -45.205 1.00 90.81 124 VAL A C 1
ATOM 1019 O O . VAL A 1 124 ? 32.116 -3.394 -46.319 1.00 90.81 124 VAL A O 1
ATOM 1022 N N . GLY A 1 125 ? 32.509 -3.863 -44.157 1.00 92.12 125 GLY A N 1
ATOM 1023 C CA . GLY A 1 125 ? 33.942 -3.588 -44.206 1.00 92.12 125 GLY A CA 1
ATOM 1024 C C . GLY A 1 125 ? 34.706 -4.531 -45.131 1.00 92.12 125 GLY A C 1
ATOM 1025 O O . GLY A 1 125 ? 35.569 -4.077 -45.876 1.00 92.12 125 GLY A O 1
ATOM 1026 N N . TYR A 1 126 ? 34.384 -5.827 -45.118 1.00 88.12 126 TYR A N 1
ATOM 1027 C CA . TYR A 1 126 ? 35.138 -6.808 -45.901 1.00 88.12 126 TYR A CA 1
ATOM 1028 C C . TYR A 1 126 ? 34.537 -7.093 -47.279 1.00 88.12 126 TYR A C 1
ATOM 1030 O O . TYR A 1 126 ? 35.264 -7.486 -48.183 1.00 88.12 126 TYR A O 1
ATOM 1038 N N . LEU A 1 127 ? 33.225 -6.917 -47.459 1.00 87.88 127 LEU A N 1
ATOM 1039 C CA . LEU A 1 127 ? 32.536 -7.338 -48.682 1.00 87.88 127 LEU A CA 1
ATOM 1040 C C . LEU A 1 127 ? 32.010 -6.158 -49.495 1.00 87.88 127 LEU A C 1
ATOM 1042 O O . LEU A 1 127 ? 32.080 -6.197 -50.709 1.00 87.88 127 LEU A O 1
ATOM 1046 N N . VAL A 1 128 ? 31.524 -5.084 -48.876 1.00 91.25 128 VAL A N 1
ATOM 1047 C CA . VAL A 1 128 ? 30.954 -3.950 -49.631 1.00 91.25 128 VAL A CA 1
ATOM 1048 C C . VAL A 1 128 ? 32.019 -2.904 -49.962 1.00 91.25 128 VAL A C 1
ATOM 1050 O O . VAL A 1 128 ? 32.143 -2.481 -51.109 1.00 91.25 128 VAL A O 1
ATOM 1053 N N . ALA A 1 129 ? 32.828 -2.514 -48.977 1.00 91.69 129 ALA A N 1
ATOM 1054 C CA . ALA A 1 129 ? 33.863 -1.497 -49.140 1.00 91.69 129 ALA A CA 1
ATOM 1055 C C . ALA A 1 129 ? 34.876 -1.791 -50.268 1.00 91.69 129 ALA A C 1
ATOM 1057 O O . ALA A 1 129 ? 35.105 -0.885 -51.072 1.00 91.69 129 ALA A O 1
ATOM 1058 N N . PRO A 1 130 ? 35.457 -3.004 -50.413 1.00 91.56 130 PRO A N 1
ATOM 1059 C CA . PRO A 1 130 ? 36.418 -3.247 -51.491 1.00 91.56 130 PRO A CA 1
ATOM 1060 C C . PRO A 1 130 ? 35.780 -3.179 -52.880 1.00 91.56 130 PRO A C 1
ATOM 1062 O O . PRO A 1 130 ? 36.418 -2.700 -53.811 1.00 91.56 130 PRO A O 1
ATOM 1065 N N . PHE A 1 131 ? 34.515 -3.586 -53.020 1.00 92.44 131 PHE A N 1
ATOM 1066 C CA . PHE A 1 131 ? 33.795 -3.480 -54.290 1.00 92.44 131 PHE A CA 1
ATOM 1067 C C . PHE A 1 131 ? 33.518 -2.027 -54.663 1.00 92.44 131 PHE A C 1
ATOM 1069 O O . PHE A 1 131 ? 33.681 -1.659 -55.822 1.00 92.44 131 PHE A O 1
ATOM 1076 N N . ILE A 1 132 ? 33.146 -1.190 -53.690 1.00 91.81 132 ILE A N 1
ATOM 1077 C CA . ILE A 1 132 ? 32.964 0.247 -53.921 1.00 91.81 132 ILE A CA 1
ATOM 1078 C C . ILE A 1 132 ? 34.297 0.879 -54.331 1.00 91.81 132 ILE A C 1
ATOM 1080 O O . ILE A 1 132 ? 34.347 1.583 -55.332 1.00 91.81 132 ILE A O 1
ATOM 1084 N N . ILE A 1 133 ? 35.385 0.601 -53.609 1.00 93.31 133 ILE A N 1
ATOM 1085 C CA . ILE A 1 133 ? 36.712 1.149 -53.931 1.00 93.31 133 ILE A CA 1
ATOM 1086 C C . ILE A 1 133 ? 37.146 0.737 -55.342 1.00 93.31 133 ILE A C 1
ATOM 1088 O O . ILE A 1 133 ? 37.598 1.589 -56.104 1.00 93.31 133 ILE A O 1
ATOM 1092 N N . ALA A 1 134 ? 36.971 -0.536 -55.706 1.00 91.88 134 ALA A N 1
ATOM 1093 C CA . ALA A 1 134 ? 37.285 -1.029 -57.044 1.00 91.88 134 ALA A CA 1
ATOM 1094 C C . ALA A 1 134 ? 36.434 -0.335 -58.118 1.00 91.88 134 ALA A C 1
ATOM 1096 O O . ALA A 1 134 ? 36.981 0.220 -59.064 1.00 91.88 134 ALA A O 1
ATOM 1097 N N . ALA A 1 135 ? 35.113 -0.262 -57.924 1.00 91.38 135 ALA A N 1
ATOM 1098 C CA . ALA A 1 135 ? 34.204 0.376 -58.873 1.00 91.38 135 ALA A CA 1
ATOM 1099 C C . ALA A 1 135 ? 34.504 1.872 -59.073 1.00 91.38 135 ALA A C 1
ATOM 1101 O O . ALA A 1 135 ? 34.462 2.369 -60.197 1.00 91.38 135 ALA A O 1
ATOM 1102 N N . PHE A 1 136 ? 34.833 2.599 -58.000 1.00 93.19 136 PHE A N 1
ATOM 1103 C CA . PHE A 1 136 ? 35.247 4.001 -58.095 1.00 93.19 136 PHE A CA 1
ATOM 1104 C C . PHE A 1 136 ? 36.611 4.158 -58.778 1.00 93.19 136 PHE A C 1
ATOM 1106 O O . PHE A 1 136 ? 36.798 5.110 -59.537 1.00 93.19 136 PHE A O 1
ATOM 1113 N N . GLY A 1 137 ? 37.546 3.238 -58.531 1.00 92.06 137 GLY A N 1
ATOM 1114 C CA . GLY A 1 137 ? 38.839 3.195 -59.214 1.00 92.06 137 GLY A CA 1
ATOM 1115 C C . GLY A 1 137 ? 38.686 2.996 -60.722 1.00 92.06 137 GLY A C 1
ATOM 1116 O O . GLY A 1 137 ? 39.221 3.788 -61.497 1.00 92.06 137 GLY A O 1
ATOM 1117 N N . ASP A 1 138 ? 37.888 2.008 -61.127 1.00 88.50 138 ASP A N 1
ATOM 1118 C CA . ASP A 1 138 ? 37.610 1.698 -62.533 1.00 88.50 138 ASP A CA 1
ATOM 1119 C C . ASP A 1 138 ? 36.887 2.855 -63.237 1.00 88.50 138 ASP A C 1
ATOM 1121 O O . ASP A 1 138 ? 37.233 3.234 -64.357 1.00 88.50 138 ASP A O 1
ATOM 1125 N N . PHE A 1 139 ? 35.920 3.481 -62.560 1.00 91.94 139 PHE A N 1
ATOM 1126 C CA . PHE A 1 139 ? 35.209 4.646 -63.083 1.00 91.94 139 PHE A CA 1
ATOM 1127 C C . PHE A 1 139 ? 36.137 5.854 -63.296 1.00 91.94 139 PHE A C 1
ATOM 1129 O O . PHE A 1 139 ? 36.084 6.504 -64.341 1.00 91.94 139 PHE A O 1
ATOM 1136 N N . MET A 1 140 ? 37.010 6.148 -62.327 1.00 88.00 140 MET A N 1
ATOM 1137 C CA . MET A 1 140 ? 38.002 7.226 -62.434 1.00 88.00 140 MET A CA 1
ATOM 1138 C C . MET A 1 140 ? 39.006 6.971 -63.560 1.00 88.00 140 MET A C 1
ATOM 1140 O O . MET A 1 140 ? 39.342 7.899 -64.295 1.00 88.00 140 MET A O 1
ATOM 1144 N N . ALA A 1 141 ? 39.460 5.725 -63.719 1.00 86.50 141 ALA A N 1
ATOM 1145 C CA . ALA A 1 141 ? 40.354 5.339 -64.804 1.00 86.50 141 ALA A CA 1
ATOM 1146 C C . ALA A 1 141 ? 39.692 5.536 -66.179 1.00 86.50 141 ALA A C 1
ATOM 1148 O O . ALA A 1 141 ? 40.284 6.171 -67.051 1.00 86.50 141 ALA A O 1
ATOM 1149 N N . GLY A 1 142 ? 38.438 5.098 -66.345 1.00 86.62 142 GLY A N 1
ATOM 1150 C CA . GLY A 1 142 ? 37.682 5.308 -67.585 1.00 86.62 142 GLY A CA 1
ATOM 1151 C C . GLY A 1 142 ? 37.448 6.789 -67.910 1.00 86.62 142 GLY A C 1
ATOM 1152 O O . GLY A 1 142 ? 37.585 7.206 -69.058 1.00 86.62 142 GLY A O 1
ATOM 1153 N N . MET A 1 143 ? 37.165 7.620 -66.902 1.00 85.38 143 MET A N 1
ATOM 1154 C CA . MET A 1 143 ? 37.037 9.075 -67.074 1.00 85.38 143 MET A CA 1
ATOM 1155 C C . MET A 1 143 ? 38.360 9.744 -67.478 1.00 85.38 143 MET A C 1
ATOM 1157 O O . MET A 1 143 ? 38.359 10.685 -68.273 1.00 85.38 143 MET A O 1
ATOM 1161 N N . ALA A 1 144 ? 39.488 9.276 -66.939 1.00 83.62 144 ALA A N 1
ATOM 1162 C CA . ALA A 1 144 ? 40.806 9.792 -67.295 1.00 83.62 144 ALA A CA 1
ATOM 1163 C C . ALA A 1 144 ? 41.166 9.466 -68.752 1.00 83.62 144 ALA A C 1
ATOM 1165 O O . ALA A 1 144 ? 41.653 10.341 -69.463 1.00 83.62 144 ALA A O 1
ATOM 1166 N N . GLU A 1 145 ? 40.868 8.251 -69.214 1.00 82.06 145 GLU A N 1
ATOM 1167 C CA . GLU A 1 145 ? 41.129 7.823 -70.591 1.00 82.06 145 GLU A CA 1
ATOM 1168 C C . GLU A 1 145 ? 40.311 8.638 -71.608 1.00 82.06 145 GLU A C 1
ATOM 1170 O O . GLU A 1 145 ? 40.857 9.130 -72.598 1.00 82.06 145 GLU A O 1
ATOM 1175 N N . ILE A 1 146 ? 39.030 8.894 -71.315 1.00 78.50 146 ILE A N 1
ATOM 1176 C CA . ILE A 1 146 ? 38.158 9.727 -72.159 1.00 78.50 146 ILE A CA 1
ATOM 1177 C C . ILE A 1 146 ? 38.690 11.164 -72.271 1.00 78.50 146 ILE A C 1
ATOM 1179 O O . ILE A 1 146 ? 38.739 11.704 -73.373 1.00 78.50 146 ILE A O 1
ATOM 1183 N N . ASN A 1 147 ? 39.151 11.763 -71.167 1.00 75.25 147 ASN A N 1
ATOM 1184 C CA . ASN A 1 147 ? 39.710 13.122 -71.172 1.00 75.25 147 ASN A CA 1
ATOM 1185 C C . ASN A 1 147 ? 41.043 13.236 -71.926 1.00 75.25 147 ASN A C 1
ATOM 1187 O O . ASN A 1 147 ? 41.406 14.332 -72.337 1.00 75.25 147 ASN A O 1
ATOM 1191 N N . THR A 1 148 ? 41.792 12.141 -72.085 1.00 69.94 148 THR A N 1
ATOM 1192 C CA . THR A 1 148 ? 43.048 12.143 -72.859 1.00 69.94 148 THR A CA 1
ATOM 1193 C C . THR A 1 148 ? 42.847 11.970 -74.367 1.00 69.94 148 THR A C 1
ATOM 1195 O O . THR A 1 148 ? 43.788 12.188 -75.128 1.00 69.94 148 THR A O 1
ATOM 1198 N N . LEU A 1 149 ? 41.646 11.573 -74.803 1.00 63.53 149 LEU A N 1
ATOM 1199 C CA . LEU A 1 149 ? 41.290 11.355 -76.212 1.00 63.53 149 LEU A CA 1
ATOM 1200 C C . LEU A 1 149 ? 40.523 12.537 -76.845 1.00 63.53 149 LEU A C 1
ATOM 1202 O O . LEU A 1 149 ? 40.292 12.524 -78.055 1.00 63.53 149 LEU A O 1
ATOM 1206 N N . THR A 1 150 ? 40.147 13.542 -76.048 1.00 49.31 150 THR A N 1
ATOM 1207 C CA . THR A 1 150 ? 39.596 14.849 -76.466 1.00 49.31 150 THR A CA 1
ATOM 1208 C C . THR A 1 150 ? 40.628 15.953 -76.334 1.00 49.31 150 THR A C 1
ATOM 1210 O O . THR A 1 150 ? 40.715 16.784 -77.264 1.00 49.31 150 THR A O 1
#

Secondary structure (DSSP, 8-state):
-HHHHHHHHHTTSTT--HHHHHHHHHHH-SSSHHHHHHHHHHTTT-HHHHHHHHHHH---HHHHHHHHHHHHHHHH-HHHHTGGGGHHHHHHHHHHHHHHHHHHHHHHHHHHHHHHHHHHHHHIIIIIHHHHHHHHHHHHHHHHHHHHH-

Sequence (150 aa):
MQFQAVILLLMHIDRVSQETILNWMLMFSRIFEESLRRCVNDYPMDAEAALDRLMEDEPFEPFTRIIESLIMCDRVGALRAFGGLKSDRINYQEDRKLENEIMVEKREAISKFLVFVPLFAVVVGYLVAPFIIAAFGDFMAGMAEINTLT

pLDDT: mean 82.1, std 10.93, range [49.31, 94.56]

Foldseek 3Di:
DQLLVLLVVVQPDPDDALLNSLVVCLVRDDPCNVLSVQLNVCCVVPVVVSLVVSCVVPVPVVVNLVSQLSVCCVVPHSNVSCVVVCVVVVVVVVVVVVVVVVVVVVVVVVVVCVVVVVVVCCCCVPPVVVVVVVVVVVVVVVVVVVVVVD

Radius of gyration: 36.35 Å; chains: 1; bounding box: 65×33×104 Å